Protein AF-A0A9X4LJQ6-F1 (afdb_monomer)

Mean predicted aligned error: 4.98 Å

Sequence (59 aa):
MQMTIRNNEPQGSPKRLAVLVVTAGAVTDQERRHTLAPGQEVAVEVNAGQFVMADEKED

Secondary structure (DSSP, 8-state):
-EEEEE--SPTT---EEEEEEEETT---S--EEEEE-TT-EEEEE--TTEEEEEEEE--

Radius of gyration: 12.29 Å; Cα contacts (8 Å, |Δi|>4): 120; chains: 1; bounding box: 29×19×29 Å

Organism: NCBI:txid431058

Solvent-accessible surface area (backbone atoms only — not comparable to full-atom values): 3616 Å² total; per-residue (Å²): 87,80,48,76,50,66,28,81,48,57,82,86,50,86,55,30,35,35,37,35,40,43,51,76,96,54,99,56,98,70,64,48,74,48,76,28,51,36,69,33,71,48,79,46,79,42,54,93,68,42,48,78,48,76,45,79,43,85,130

Nearest PDB structures (foldseek):
  5dwu-assembly1_B  TM=6.437E-01  e=4.971E+00  Homo sapiens
  1egj-assembly1_A  TM=4.836E-01  e=2.268E+00  Homo sapiens
  4nn7-assembly1_C  TM=5.121E-01  e=3.461E+00  Mus musculus
  6nmy-assembly1_B  TM=4.316E-01  e=3.905E+00  Homo sapiens

Foldseek 3Di:
DKDK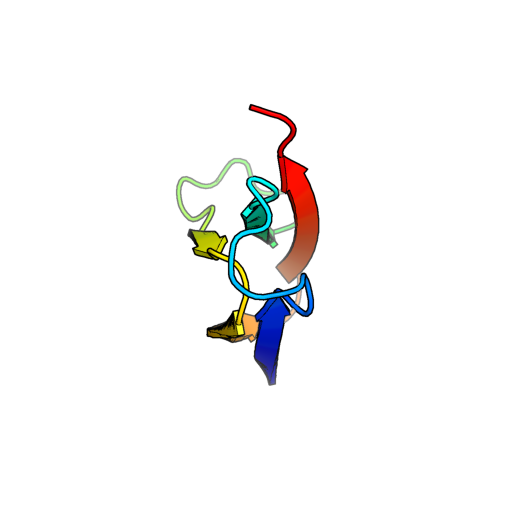DAQQDDPVDPKKKWKWKDAPPDPDPPTDIDIHDHGDMDIDDHDPRIDMDIDIDDD

Structure (mmCIF, N/CA/C/O backbone):
data_AF-A0A9X4LJQ6-F1
#
_entry.id   AF-A0A9X4LJQ6-F1
#
loop_
_atom_site.group_PDB
_atom_site.id
_atom_site.type_symbol
_atom_site.label_atom_id
_atom_site.label_alt_id
_atom_site.label_comp_id
_atom_site.label_asym_id
_atom_site.label_entity_id
_atom_site.label_seq_id
_atom_site.pdbx_PDB_ins_code
_atom_site.Cartn_x
_atom_site.Cartn_y
_atom_site.Cartn_z
_atom_site.occupancy
_atom_site.B_iso_or_equiv
_atom_site.auth_seq_id
_atom_site.auth_comp_id
_atom_site.auth_asym_id
_atom_site.auth_atom_id
_atom_site.pdbx_PDB_model_num
ATOM 1 N N . MET A 1 1 ? 0.469 -6.753 -12.735 1.00 88.94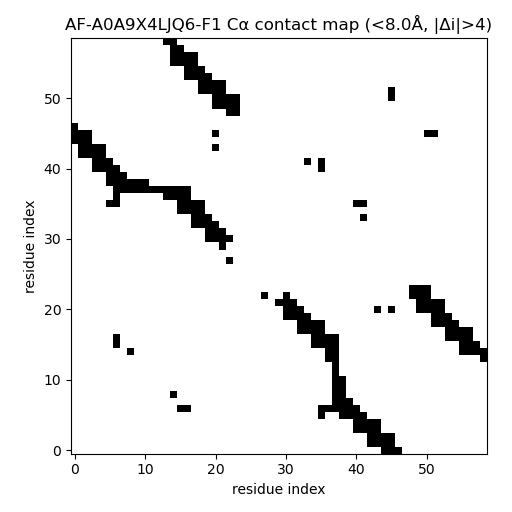 1 MET A N 1
ATOM 2 C CA . MET A 1 1 ? -0.277 -7.562 -11.741 1.00 88.94 1 MET A CA 1
ATOM 3 C C . MET A 1 1 ? -1.163 -6.627 -10.941 1.00 88.94 1 MET A C 1
ATOM 5 O O . MET A 1 1 ? -0.666 -5.598 -10.511 1.00 88.94 1 MET A O 1
ATOM 9 N N . GLN A 1 2 ? -2.438 -6.955 -10.741 1.00 91.38 2 GLN A N 1
ATOM 10 C CA . GLN A 1 2 ? -3.322 -6.169 -9.875 1.00 91.38 2 GLN A CA 1
ATOM 11 C C . GLN A 1 2 ? -3.375 -6.802 -8.482 1.00 91.38 2 GLN A C 1
ATOM 13 O O . GLN A 1 2 ? -3.523 -8.018 -8.368 1.00 91.38 2 GLN A O 1
ATOM 18 N N . MET A 1 3 ? -3.250 -5.986 -7.439 1.00 93.12 3 MET A N 1
ATOM 19 C CA . MET A 1 3 ? -3.408 -6.409 -6.047 1.00 93.12 3 MET A CA 1
ATOM 20 C C . MET A 1 3 ? -4.305 -5.433 -5.289 1.00 93.12 3 MET A C 1
ATOM 22 O O . MET A 1 3 ? -4.345 -4.247 -5.610 1.00 93.12 3 MET A O 1
ATOM 26 N N . THR A 1 4 ? -5.000 -5.929 -4.271 1.00 95.75 4 THR A N 1
ATOM 27 C CA . THR A 1 4 ? -5.818 -5.105 -3.377 1.00 95.75 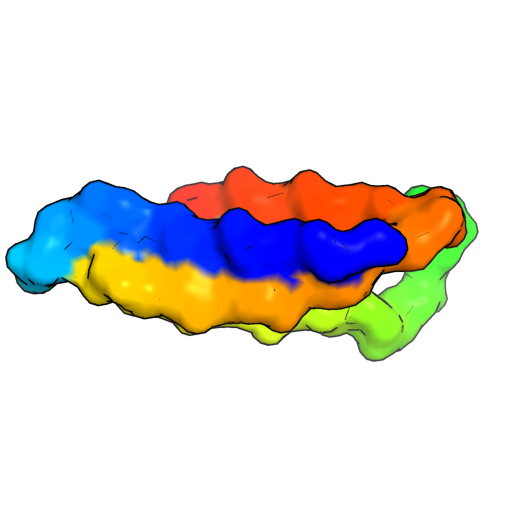4 THR A CA 1
ATOM 28 C C . THR A 1 4 ? -5.159 -5.048 -2.012 1.00 95.75 4 THR A C 1
ATOM 30 O O . THR A 1 4 ? -4.786 -6.082 -1.458 1.00 95.75 4 THR A O 1
ATOM 33 N N . ILE A 1 5 ? -5.015 -3.842 -1.471 1.00 95.25 5 ILE A N 1
ATOM 34 C CA . ILE A 1 5 ? -4.406 -3.593 -0.165 1.00 95.25 5 ILE A CA 1
ATOM 35 C C . ILE A 1 5 ? -5.452 -2.936 0.713 1.00 95.25 5 ILE A C 1
ATOM 37 O O . ILE A 1 5 ? -6.090 -1.970 0.297 1.00 95.25 5 ILE A O 1
ATOM 41 N N . ARG A 1 6 ? -5.617 -3.458 1.926 1.00 95.88 6 ARG A N 1
ATOM 42 C CA . AR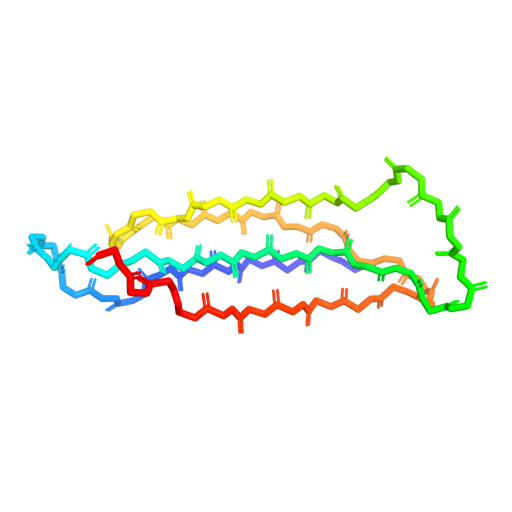G A 1 6 ? -6.603 -2.989 2.895 1.00 95.88 6 ARG A CA 1
ATOM 43 C C . ARG A 1 6 ? -5.924 -2.627 4.205 1.00 95.88 6 ARG A C 1
ATOM 45 O O . ARG A 1 6 ? -5.105 -3.394 4.707 1.00 95.88 6 ARG A O 1
ATOM 52 N N . ASN A 1 7 ? -6.309 -1.491 4.777 1.00 95.88 7 ASN A N 1
ATOM 53 C CA . ASN A 1 7 ? -5.975 -1.176 6.158 1.00 95.88 7 ASN A CA 1
ATOM 54 C C . ASN A 1 7 ? -6.929 -1.952 7.086 1.00 95.88 7 ASN A C 1
ATOM 56 O O . ASN A 1 7 ? -8.124 -1.656 7.143 1.00 95.88 7 ASN A O 1
ATOM 60 N N . ASN A 1 8 ? -6.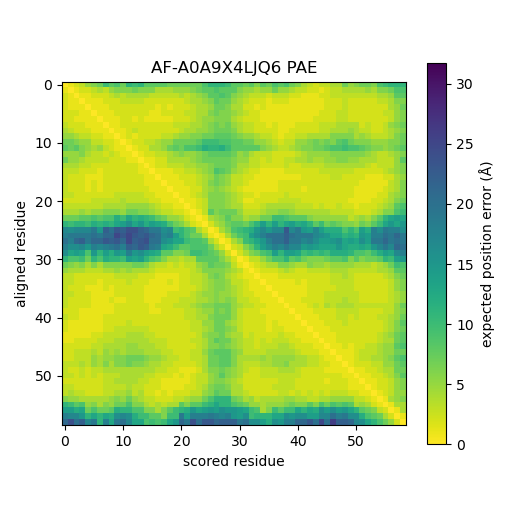406 -2.967 7.776 1.00 95.44 8 ASN A N 1
ATOM 61 C CA . ASN A 1 8 ? -7.178 -3.845 8.664 1.00 95.44 8 ASN A CA 1
ATOM 62 C C . ASN A 1 8 ? -7.278 -3.329 10.106 1.00 95.44 8 ASN A C 1
ATOM 64 O O . ASN A 1 8 ? -7.793 -4.040 10.970 1.00 95.44 8 ASN A O 1
ATOM 68 N N . GLU A 1 9 ? -6.811 -2.109 10.371 1.00 94.50 9 GLU A N 1
ATOM 69 C CA . GLU A 1 9 ? -7.021 -1.450 11.653 1.00 94.50 9 GLU A CA 1
ATOM 70 C C . GLU A 1 9 ? -8.521 -1.359 12.000 1.00 94.50 9 GLU A C 1
ATOM 72 O O . GLU A 1 9 ? -9.365 -1.201 11.103 1.00 94.50 9 GLU A O 1
ATOM 77 N N . PRO A 1 10 ? -8.888 -1.437 13.292 1.00 93.50 10 PRO A N 1
ATOM 78 C CA . PRO A 1 10 ? -10.266 -1.250 13.729 1.00 93.50 10 PRO A CA 1
ATOM 79 C C . PRO A 1 10 ? -10.823 0.120 13.321 1.00 93.50 10 PRO A C 1
ATOM 81 O O . PRO A 1 10 ? -10.117 1.131 13.352 1.00 93.50 10 PRO A O 1
ATOM 84 N N . GLN A 1 11 ? -12.120 0.184 12.998 1.00 87.50 11 GLN A N 1
ATOM 85 C CA . GLN A 1 11 ? -12.790 1.469 12.778 1.00 87.50 11 GLN A CA 1
ATOM 86 C C . GLN A 1 11 ? -12.664 2.351 14.028 1.00 87.50 11 GLN A C 1
ATOM 88 O O . GLN A 1 11 ? -12.963 1.913 15.136 1.00 87.50 11 GLN A O 1
ATOM 93 N N . GLY A 1 12 ? -12.211 3.592 13.837 1.00 86.25 12 GLY A N 1
ATOM 94 C CA . GLY A 1 12 ? -11.916 4.533 14.922 1.00 86.25 12 GLY A CA 1
ATOM 95 C C . GLY A 1 12 ? -10.448 4.564 15.360 1.00 86.25 12 GLY A C 1
ATOM 96 O O . GLY A 1 12 ? -10.078 5.468 16.105 1.00 86.25 12 GLY A O 1
ATOM 97 N N . SER A 1 13 ? -9.603 3.645 14.874 1.00 91.88 13 SER A N 1
ATOM 98 C CA . SER A 1 13 ? -8.148 3.757 15.030 1.00 91.88 13 SER A CA 1
ATOM 99 C C . SER A 1 13 ? -7.641 5.031 14.329 1.00 91.88 13 SER A C 1
ATOM 101 O O . SER A 1 13 ? -8.089 5.343 13.222 1.00 91.88 13 SER A O 1
ATOM 103 N N . PRO A 1 14 ? -6.716 5.798 14.928 1.00 90.56 14 PRO A N 1
ATOM 104 C CA . PRO A 1 14 ? -6.089 6.920 14.233 1.00 90.56 14 PRO A CA 1
ATOM 105 C C . PRO A 1 14 ? -5.075 6.451 13.176 1.00 90.56 14 PRO A C 1
ATOM 107 O O . PRO A 1 14 ? -4.694 7.235 12.310 1.00 90.56 14 PRO A O 1
ATOM 110 N N . LYS A 1 15 ? -4.659 5.177 13.214 1.00 92.00 15 LYS A N 1
ATOM 111 C CA . LYS A 1 15 ? -3.600 4.633 12.362 1.00 92.00 15 LYS A CA 1
ATOM 112 C C . LYS A 1 15 ? -4.001 4.597 10.892 1.00 92.00 15 LYS A C 1
ATOM 114 O O . LYS A 1 15 ? -4.985 3.960 10.496 1.00 92.00 15 LYS A O 1
ATOM 119 N N . ARG A 1 16 ? -3.191 5.244 10.055 1.00 93.31 16 ARG A N 1
ATOM 120 C CA . ARG A 1 16 ? -3.347 5.233 8.597 1.00 93.31 16 ARG A CA 1
ATOM 121 C C . ARG A 1 16 ? -2.267 4.380 7.956 1.00 93.31 16 ARG A C 1
ATOM 123 O O . ARG A 1 16 ? -1.115 4.404 8.374 1.00 93.31 16 ARG A O 1
ATOM 130 N N . LEU A 1 17 ? -2.639 3.682 6.890 1.00 94.62 17 LEU A N 1
ATOM 131 C CA . LEU A 1 17 ? -1.700 2.903 6.093 1.00 94.62 17 LEU A CA 1
ATOM 132 C C . LEU A 1 17 ? -1.295 3.715 4.864 1.00 94.62 17 LEU A C 1
ATOM 134 O O . LEU A 1 17 ? -2.141 4.021 4.018 1.00 94.62 17 LEU A O 1
ATOM 138 N N . ALA A 1 18 ? -0.019 4.070 4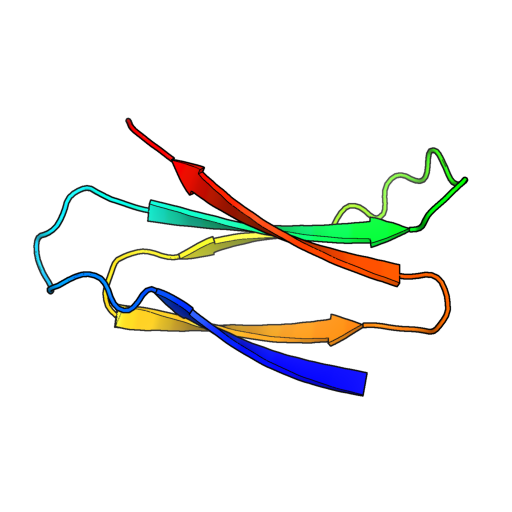.759 1.00 94.19 18 ALA A N 1
ATOM 139 C CA . ALA A 1 18 ? 0.540 4.639 3.543 1.00 94.19 18 ALA A CA 1
ATOM 140 C C . ALA A 1 18 ? 0.970 3.506 2.609 1.00 94.19 18 ALA A C 1
ATOM 142 O O . ALA A 1 18 ? 1.758 2.648 2.985 1.00 94.19 18 ALA A O 1
ATOM 143 N N . VAL A 1 19 ? 0.467 3.518 1.381 1.00 93.94 19 VAL A N 1
ATOM 144 C CA . VAL A 1 19 ? 0.806 2.558 0.330 1.00 93.94 19 VAL A CA 1
ATOM 145 C C . VAL A 1 19 ? 1.502 3.310 -0.793 1.00 93.94 19 VAL A C 1
ATOM 147 O O . VAL A 1 19 ? 0.959 4.285 -1.312 1.00 93.94 19 VAL A O 1
ATOM 150 N N . LEU A 1 20 ? 2.693 2.863 -1.177 1.00 91.44 20 LEU A N 1
ATOM 151 C CA . LEU A 1 20 ? 3.482 3.430 -2.262 1.00 91.44 20 LEU A CA 1
ATOM 152 C C . LEU A 1 20 ? 3.796 2.351 -3.293 1.00 91.44 20 LEU A C 1
ATOM 154 O O . LEU A 1 20 ? 4.226 1.259 -2.933 1.00 91.44 20 LEU A O 1
ATOM 158 N N . VAL A 1 21 ? 3.626 2.671 -4.573 1.00 90.44 21 VAL A N 1
ATOM 159 C CA . VAL A 1 21 ? 4.144 1.860 -5.680 1.00 90.44 21 VAL A CA 1
ATOM 160 C C . VAL A 1 21 ? 5.367 2.569 -6.247 1.00 90.44 21 VAL A C 1
ATOM 162 O O . VAL A 1 21 ? 5.252 3.693 -6.738 1.00 90.44 21 VAL A O 1
ATOM 165 N N . VAL A 1 22 ? 6.527 1.920 -6.159 1.00 88.00 22 VAL A N 1
ATOM 166 C CA . VAL A 1 22 ? 7.836 2.471 -6.538 1.00 88.00 22 VAL A CA 1
ATOM 167 C C . VAL A 1 22 ? 8.493 1.619 -7.620 1.00 88.00 22 VAL A C 1
ATOM 169 O O . VAL A 1 22 ? 8.265 0.413 -7.687 1.00 88.00 22 VAL A O 1
ATOM 172 N N . THR A 1 23 ? 9.333 2.224 -8.456 1.00 86.00 23 THR A N 1
ATOM 173 C CA . THR A 1 23 ? 10.093 1.527 -9.507 1.00 86.00 23 THR A CA 1
ATOM 174 C C . THR A 1 23 ? 11.571 1.499 -9.123 1.00 86.00 23 THR A C 1
ATOM 176 O O . THR A 1 23 ? 12.161 2.548 -8.870 1.00 86.00 23 THR A O 1
ATOM 179 N N . ALA A 1 24 ? 12.198 0.319 -9.073 1.00 74.94 24 ALA A N 1
ATOM 180 C CA . ALA A 1 24 ? 13.609 0.226 -8.685 1.00 7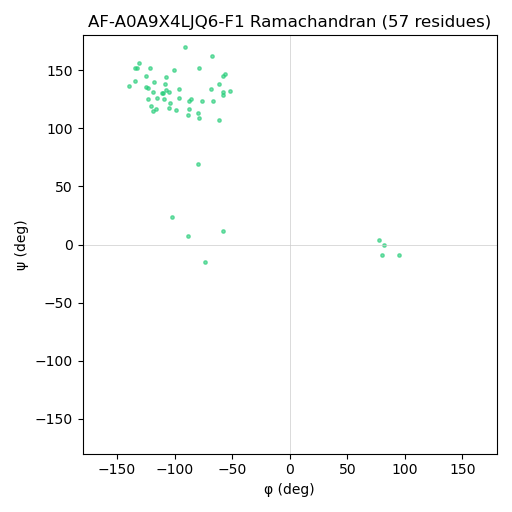4.94 24 ALA A CA 1
ATOM 181 C C . ALA A 1 24 ? 14.532 0.856 -9.742 1.00 74.94 24 ALA A C 1
ATOM 183 O O . ALA A 1 24 ? 14.407 0.582 -10.933 1.00 74.94 24 ALA A O 1
ATOM 184 N N . GLY A 1 25 ? 15.491 1.674 -9.297 1.00 69.12 25 GLY A N 1
ATOM 185 C CA . GLY A 1 25 ? 16.513 2.274 -10.164 1.00 69.12 25 GLY A CA 1
ATOM 186 C C . GLY A 1 25 ? 16.043 3.464 -11.006 1.00 69.12 25 GLY A C 1
ATOM 187 O O . GLY A 1 25 ? 16.829 3.994 -11.787 1.00 69.12 25 GLY A O 1
ATOM 188 N N . ALA A 1 26 ? 14.797 3.909 -10.839 1.00 61.91 26 ALA A N 1
ATOM 189 C CA . ALA A 1 26 ? 14.242 5.049 -11.548 1.00 61.91 26 ALA A CA 1
ATOM 190 C C . ALA A 1 26 ? 13.894 6.166 -10.552 1.00 61.91 26 ALA A C 1
ATOM 192 O O . ALA A 1 26 ? 13.019 5.997 -9.707 1.00 61.91 26 ALA A O 1
ATOM 193 N N . VAL A 1 27 ? 14.551 7.327 -10.665 1.00 56.38 27 VAL A N 1
ATOM 194 C CA . VAL A 1 27 ? 14.083 8.576 -10.033 1.00 56.38 27 VAL A CA 1
ATOM 195 C C . VAL A 1 27 ? 12.975 9.127 -10.926 1.00 56.38 27 VAL A C 1
ATOM 197 O O . VAL A 1 27 ? 13.180 10.061 -11.692 1.00 56.38 27 VAL A O 1
ATOM 200 N N . THR A 1 28 ? 11.835 8.445 -10.963 1.00 54.97 28 THR A N 1
ATOM 201 C CA . THR A 1 28 ? 10.706 8.860 -11.803 1.00 54.97 28 THR A CA 1
ATOM 202 C C . THR A 1 28 ? 9.585 9.404 -10.944 1.00 54.97 28 THR A C 1
ATOM 204 O O . THR A 1 28 ? 9.208 8.764 -9.966 1.00 54.97 28 THR A O 1
ATOM 207 N N . ASP A 1 29 ? 8.981 10.504 -11.397 1.00 53.97 29 ASP A N 1
ATOM 208 C CA . ASP A 1 29 ? 7.792 11.190 -10.857 1.00 53.97 29 ASP A CA 1
ATOM 209 C C . ASP A 1 29 ? 6.510 10.324 -10.758 1.00 53.97 29 ASP A C 1
ATOM 211 O O . ASP A 1 29 ? 5.410 10.836 -10.565 1.00 53.97 29 ASP A O 1
ATOM 215 N N . GLN A 1 30 ? 6.611 9.002 -10.925 1.00 60.12 30 GLN A N 1
ATOM 216 C CA . GLN A 1 30 ? 5.488 8.062 -10.918 1.00 60.12 30 GLN A CA 1
ATOM 217 C C . GLN A 1 30 ? 5.353 7.289 -9.601 1.00 60.12 30 GLN A C 1
ATOM 219 O O . GLN A 1 30 ? 4.749 6.214 -9.583 1.00 60.12 30 GLN A O 1
ATOM 224 N N . GLU A 1 31 ? 5.877 7.818 -8.494 1.00 70.00 31 GLU A N 1
ATOM 225 C CA . GLU A 1 31 ? 5.518 7.306 -7.173 1.00 70.00 31 GLU A CA 1
ATOM 226 C C . GLU A 1 31 ? 4.014 7.496 -6.951 1.00 70.00 31 GLU A C 1
ATOM 228 O O . GLU A 1 31 ? 3.515 8.606 -6.747 1.00 70.00 31 GLU A O 1
ATOM 233 N N . ARG A 1 32 ? 3.259 6.398 -7.006 1.00 82.38 32 ARG A N 1
ATOM 234 C CA . ARG A 1 32 ? 1.828 6.421 -6.693 1.00 82.38 32 ARG A CA 1
ATOM 235 C C . ARG A 1 32 ? 1.670 6.188 -5.205 1.00 82.38 32 ARG A C 1
ATOM 237 O O . ARG A 1 32 ? 1.953 5.093 -4.725 1.00 82.38 32 ARG A O 1
ATOM 244 N N . ARG A 1 33 ? 1.223 7.219 -4.488 1.00 88.81 33 ARG A N 1
ATOM 245 C CA . ARG A 1 33 ? 0.963 7.162 -3.049 1.00 88.81 33 ARG A CA 1
ATOM 246 C C . ARG A 1 33 ? -0.534 7.164 -2.767 1.00 88.81 33 ARG A C 1
ATOM 248 O O . ARG A 1 33 ? -1.265 8.022 -3.254 1.00 88.81 33 ARG A O 1
ATOM 255 N N . HIS A 1 34 ? -0.954 6.254 -1.900 1.00 92.19 34 HIS A N 1
ATOM 256 C CA . HIS A 1 34 ? -2.292 6.194 -1.330 1.00 92.19 34 HIS A CA 1
ATOM 257 C C . HIS A 1 34 ? -2.193 6.204 0.194 1.00 92.19 34 HIS A C 1
ATOM 259 O O . HIS A 1 34 ? -1.272 5.625 0.762 1.00 92.19 34 HIS A O 1
ATOM 265 N N . THR A 1 35 ? -3.154 6.839 0.857 1.00 94.19 35 THR A N 1
ATOM 266 C CA . THR A 1 35 ? -3.282 6.796 2.316 1.00 94.19 35 THR A CA 1
ATOM 267 C C . THR A 1 35 ? -4.644 6.214 2.649 1.00 94.19 35 THR A C 1
ATOM 269 O O . THR A 1 35 ? -5.663 6.790 2.271 1.00 94.19 35 THR A O 1
ATOM 272 N N . LEU A 1 36 ? -4.664 5.082 3.347 1.00 94.75 36 LEU A N 1
ATOM 273 C CA . LEU A 1 36 ? -5.881 4.353 3.689 1.00 94.75 36 LEU A CA 1
ATOM 274 C C . LEU A 1 36 ? -6.230 4.578 5.158 1.00 94.75 36 LEU A C 1
ATOM 276 O O . LEU A 1 36 ? -5.444 4.256 6.055 1.00 94.75 36 LEU A O 1
ATOM 280 N N . ALA A 1 37 ? -7.426 5.102 5.410 1.00 95.38 37 ALA A N 1
ATOM 281 C CA . ALA A 1 37 ? -8.027 5.074 6.740 1.00 95.38 37 ALA A CA 1
ATOM 282 C C . ALA A 1 37 ? -8.373 3.624 7.149 1.00 95.38 37 ALA A C 1
ATOM 284 O O . ALA A 1 37 ? -8.475 2.758 6.273 1.00 95.38 37 ALA A O 1
ATOM 285 N N . PRO A 1 38 ? -8.590 3.341 8.445 1.00 96.00 38 PRO A N 1
ATOM 286 C CA . PRO A 1 38 ? -9.011 2.017 8.893 1.00 96.00 38 PRO A CA 1
ATOM 287 C C . PRO A 1 38 ? -10.234 1.497 8.135 1.00 96.00 38 PRO A C 1
ATOM 289 O O . PRO A 1 38 ? -11.227 2.206 7.952 1.00 96.00 38 PRO A O 1
ATOM 292 N N . GLY A 1 39 ? -10.155 0.253 7.672 1.00 95.12 39 GLY A N 1
ATOM 293 C CA . GLY A 1 39 ? -11.194 -0.401 6.883 1.00 95.12 39 GLY A CA 1
ATOM 294 C C . GLY A 1 39 ? -11.227 -0.035 5.397 1.00 95.12 39 GLY A C 1
ATOM 295 O O . GLY A 1 39 ? -11.955 -0.699 4.662 1.00 95.12 39 GLY A O 1
ATOM 296 N N . GLN A 1 40 ? -10.461 0.961 4.934 1.00 96.31 40 GLN A N 1
ATOM 297 C CA . GLN A 1 40 ? -10.378 1.297 3.509 1.00 96.31 40 GLN A CA 1
ATOM 298 C C . GLN A 1 40 ? -9.454 0.349 2.745 1.00 96.31 40 GLN A C 1
ATOM 300 O O . GLN A 1 40 ? -8.478 -0.177 3.285 1.00 96.31 40 GLN A O 1
ATOM 305 N N . GLU A 1 41 ? -9.744 0.194 1.455 1.00 96.88 41 GLU A N 1
ATOM 306 C CA . GLU A 1 41 ? -8.954 -0.594 0.518 1.00 96.88 41 GLU A CA 1
ATOM 307 C C . GLU A 1 41 ? -8.650 0.178 -0.765 1.00 96.88 41 GLU A C 1
ATOM 309 O O . GLU A 1 41 ? -9.358 1.114 -1.142 1.00 96.88 41 GLU A O 1
ATOM 314 N N . VAL A 1 42 ? -7.578 -0.228 -1.436 1.00 95.56 42 VAL A N 1
ATOM 315 C CA . VAL A 1 42 ? -7.180 0.295 -2.740 1.00 95.56 42 VAL A CA 1
ATOM 316 C C . VAL A 1 42 ? -6.695 -0.846 -3.619 1.00 95.56 42 VAL A C 1
ATOM 318 O O . VAL A 1 42 ? -5.936 -1.711 -3.179 1.00 95.56 42 VAL A O 1
ATOM 321 N N . ALA A 1 43 ? -7.126 -0.838 -4.876 1.00 95.44 43 ALA A N 1
ATOM 322 C CA . ALA A 1 43 ? -6.549 -1.685 -5.905 1.00 95.44 43 ALA A CA 1
ATOM 323 C C . ALA A 1 43 ? -5.357 -0.958 -6.533 1.00 95.44 43 ALA A C 1
ATOM 325 O O . ALA A 1 43 ? -5.506 0.152 -7.046 1.00 95.44 43 ALA A O 1
ATOM 326 N N . VAL A 1 44 ? -4.185 -1.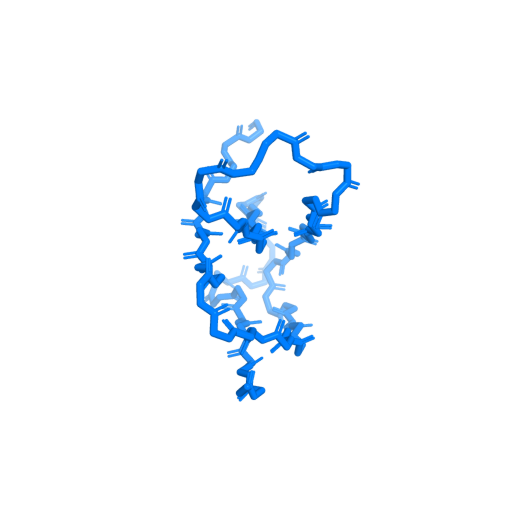586 -6.508 1.00 92.31 44 VAL A N 1
ATOM 327 C CA . VAL A 1 44 ? -2.977 -1.072 -7.153 1.00 92.31 44 VAL A CA 1
ATOM 328 C C . VAL A 1 44 ? -2.509 -2.026 -8.239 1.00 92.31 44 VAL A C 1
ATOM 330 O O . VAL A 1 44 ? -2.543 -3.251 -8.104 1.00 92.31 44 VAL A O 1
ATOM 333 N N . GLU A 1 45 ? -2.066 -1.440 -9.340 1.00 91.62 45 GLU A N 1
ATOM 334 C CA . GLU A 1 45 ? -1.415 -2.154 -10.424 1.00 91.62 45 GLU A CA 1
ATOM 335 C C . GLU A 1 45 ? 0.103 -2.056 -10.253 1.00 91.62 45 GLU A C 1
ATOM 337 O O . GLU A 1 45 ? 0.653 -0.963 -10.119 1.00 91.62 45 GLU A O 1
ATOM 342 N N . VAL A 1 46 ? 0.764 -3.211 -10.251 1.00 89.62 46 VAL A N 1
ATOM 343 C CA . VAL A 1 46 ? 2.210 -3.369 -10.086 1.00 89.62 46 VAL A CA 1
ATOM 344 C C . VAL A 1 46 ? 2.773 -4.018 -11.343 1.00 89.62 46 VAL A C 1
ATOM 346 O O . VAL A 1 46 ? 2.443 -5.167 -11.664 1.00 89.62 46 VAL A O 1
ATOM 349 N N . ASN A 1 47 ? 3.605 -3.282 -12.073 1.00 89.50 47 ASN A N 1
ATOM 350 C CA . ASN A 1 47 ? 4.261 -3.768 -13.285 1.00 89.50 47 ASN A CA 1
ATOM 351 C C . ASN A 1 47 ? 5.628 -4.393 -12.980 1.00 89.50 47 ASN A C 1
ATOM 353 O O . ASN A 1 47 ? 6.140 -4.303 -11.866 1.00 89.50 47 ASN A O 1
ATOM 357 N N . ALA A 1 48 ? 6.230 -5.052 -13.973 1.00 87.38 48 ALA A N 1
ATOM 358 C CA . ALA A 1 48 ? 7.573 -5.609 -13.831 1.00 87.38 48 ALA A CA 1
ATOM 359 C C . ALA A 1 48 ? 8.584 -4.502 -13.477 1.00 87.38 48 ALA A C 1
ATOM 361 O O . ALA A 1 48 ? 8.596 -3.446 -14.105 1.00 87.38 48 ALA A O 1
ATOM 362 N N . GLY A 1 49 ? 9.414 -4.741 -12.457 1.00 87.06 49 GLY A N 1
ATOM 363 C CA . GLY A 1 49 ? 10.348 -3.740 -11.924 1.00 87.06 49 GLY A CA 1
ATOM 364 C C . GLY A 1 49 ? 9.728 -2.745 -10.934 1.00 87.06 49 GLY A C 1
ATOM 365 O O . GLY A 1 49 ? 10.453 -1.898 -10.407 1.00 87.06 49 GLY A O 1
ATOM 366 N N . GLN A 1 50 ? 8.423 -2.856 -10.656 1.00 89.06 50 GLN A N 1
ATOM 367 C CA . GLN A 1 50 ? 7.745 -2.092 -9.612 1.00 89.06 50 GLN A CA 1
ATOM 368 C C . GLN A 1 50 ? 7.534 -2.925 -8.349 1.00 89.06 50 GLN A C 1
ATOM 370 O O . GLN A 1 50 ? 7.359 -4.143 -8.397 1.00 89.06 50 GLN A O 1
ATOM 375 N N . PHE A 1 51 ? 7.516 -2.236 -7.215 1.00 89.75 51 PHE A N 1
ATOM 376 C CA . PHE A 1 51 ? 7.382 -2.802 -5.883 1.00 89.75 51 PHE A CA 1
ATOM 377 C C . PHE A 1 51 ? 6.370 -1.993 -5.087 1.00 89.75 51 PHE A C 1
ATOM 379 O O . PHE A 1 51 ? 6.201 -0.795 -5.317 1.00 89.75 51 PHE A O 1
ATOM 386 N N . VAL A 1 52 ? 5.712 -2.649 -4.136 1.00 91.25 52 VAL A N 1
ATOM 387 C CA . VAL A 1 52 ? 4.810 -1.981 -3.203 1.00 91.25 52 VAL A CA 1
ATOM 388 C C . VAL A 1 52 ? 5.482 -1.866 -1.850 1.00 91.25 52 VAL A C 1
ATOM 390 O O . VAL A 1 52 ? 5.989 -2.852 -1.321 1.00 91.25 52 VAL A O 1
ATOM 393 N N . MET A 1 53 ? 5.448 -0.667 -1.289 1.00 90.81 53 MET A N 1
ATOM 394 C CA . MET A 1 53 ? 5.817 -0.385 0.088 1.00 90.81 53 MET A CA 1
ATOM 395 C C . MET A 1 53 ? 4.547 -0.011 0.845 1.00 90.81 53 MET A C 1
ATOM 397 O O . MET A 1 53 ? 3.774 0.825 0.380 1.00 90.81 53 MET A O 1
ATOM 401 N N . ALA A 1 54 ? 4.321 -0.638 1.993 1.00 91.06 54 ALA A N 1
ATOM 402 C CA . ALA A 1 54 ? 3.233 -0.290 2.891 1.00 91.06 54 ALA A CA 1
ATOM 403 C C . ALA A 1 54 ? 3.840 0.042 4.252 1.00 91.06 54 ALA A C 1
ATOM 405 O O . ALA A 1 54 ? 4.604 -0.764 4.780 1.00 91.06 54 ALA A O 1
ATOM 406 N N . ASP A 1 55 ? 3.532 1.225 4.772 1.00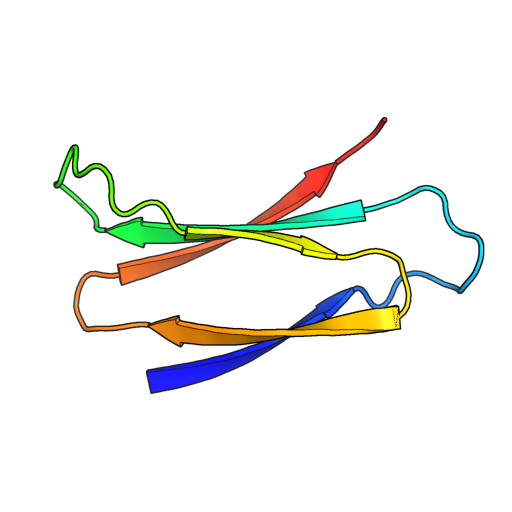 90.38 55 ASP A N 1
ATOM 407 C CA . ASP A 1 55 ? 4.077 1.716 6.034 1.00 90.38 55 ASP A CA 1
ATOM 408 C C . ASP A 1 55 ? 2.966 2.314 6.898 1.00 90.38 55 ASP A C 1
ATOM 410 O O . ASP A 1 55 ? 2.041 2.967 6.392 1.00 90.38 55 ASP A O 1
ATOM 414 N N . GLU A 1 56 ? 3.043 2.069 8.200 1.00 81.62 56 GLU A N 1
ATOM 415 C CA . GLU A 1 56 ? 2.127 2.672 9.160 1.00 81.62 56 GLU A CA 1
ATOM 416 C C . GLU A 1 56 ? 2.544 4.126 9.365 1.00 81.62 56 GLU A C 1
ATOM 418 O O . GLU A 1 56 ? 3.676 4.422 9.742 1.00 81.62 56 GLU A O 1
ATOM 423 N N . LYS A 1 57 ? 1.623 5.060 9.123 1.00 73.25 57 LYS A N 1
ATOM 424 C CA . LYS A 1 57 ? 1.825 6.432 9.577 1.00 73.25 57 LYS A CA 1
ATOM 425 C C . LYS A 1 57 ? 1.300 6.567 10.995 1.00 73.25 57 LYS A C 1
ATOM 427 O O . LYS A 1 57 ? 0.096 6.436 11.225 1.00 73.25 57 LYS A O 1
ATOM 432 N N . GLU A 1 58 ? 2.210 6.862 11.912 1.00 57.44 58 GLU A N 1
ATOM 433 C CA . GLU A 1 58 ? 1.878 7.502 13.180 1.00 57.44 58 GLU A CA 1
ATOM 434 C C . GLU A 1 58 ? 1.710 9.007 12.899 1.00 57.44 58 GLU A C 1
ATOM 436 O O . GLU A 1 58 ? 2.660 9.662 12.467 1.00 57.44 58 GLU A O 1
ATOM 441 N N . ASP A 1 59 ? 0.480 9.519 13.034 1.00 57.41 59 ASP A N 1
ATOM 442 C CA . ASP A 1 59 ? 0.195 10.963 13.136 1.00 57.41 59 ASP A CA 1
ATOM 443 C C . ASP A 1 59 ? 0.325 11.409 14.603 1.00 57.41 59 ASP A C 1
ATOM 445 O O . ASP A 1 59 ? -0.128 10.644 15.490 1.00 57.41 59 ASP A O 1
#

pLDDT: mean 86.33, std 12.19, range [53.97, 96.88]